Protein AF-A0A0L7L837-F1 (afdb_monomer_lite)

Secondary structure (DSSP, 8-state):
--HHHHHSSPPTT--TTTTS--GGGGTTTT-S---HHHH--S---------TTHHHHHHHHHHHHT--SHHHHHHSPPPHHHHTSHHHHHHHHHHH-S---HHHHHHHHHHHS-HHHHHHHHHHHTTGGGSSTT--------

Structure (mmCIF, N/CA/C/O backbone):
data_AF-A0A0L7L837-F1
#
_entry.id   AF-A0A0L7L837-F1
#
loop_
_atom_site.group_PDB
_atom_site.id
_atom_site.type_symbol
_atom_site.label_atom_id
_atom_site.label_alt_id
_atom_site.label_comp_id
_atom_site.label_asym_id
_atom_site.label_entity_id
_atom_site.label_seq_id
_atom_site.pdbx_PDB_ins_code
_atom_site.Cartn_x
_atom_site.Cartn_y
_atom_site.Cartn_z
_atom_site.occupancy
_atom_site.B_iso_or_equiv
_atom_site.auth_seq_id
_atom_site.auth_comp_id
_atom_site.auth_asym_id
_atom_site.auth_atom_id
_atom_site.pdbx_PDB_model_num
ATOM 1 N N . MET A 1 1 ? 62.733 -51.526 -53.644 1.00 58.00 1 MET A N 1
ATOM 2 C CA . MET A 1 1 ? 62.530 -50.108 -53.273 1.00 58.00 1 MET A CA 1
ATOM 3 C C . MET A 1 1 ? 61.024 -49.846 -53.087 1.00 58.00 1 MET A C 1
ATOM 5 O O . MET A 1 1 ? 60.389 -49.256 -53.942 1.00 58.00 1 MET A O 1
ATOM 9 N N . TRP A 1 2 ? 60.420 -50.384 -52.019 1.00 61.44 2 TRP A N 1
ATOM 10 C CA . TRP A 1 2 ? 58.963 -50.307 -51.747 1.00 61.44 2 TRP A CA 1
ATOM 11 C C . TRP A 1 2 ? 58.657 -49.536 -50.455 1.00 61.44 2 TRP A C 1
ATOM 13 O O . TRP A 1 2 ? 57.630 -48.877 -50.338 1.00 61.44 2 TRP A O 1
ATOM 23 N N . LEU A 1 3 ? 59.610 -49.548 -49.518 1.00 63.03 3 LEU A N 1
ATOM 24 C CA . LEU A 1 3 ? 59.503 -48.892 -48.218 1.00 63.03 3 LEU A CA 1
ATOM 25 C C . LEU A 1 3 ? 59.410 -47.359 -48.330 1.00 63.03 3 LEU A C 1
ATOM 27 O O . LEU A 1 3 ? 58.593 -46.756 -47.649 1.00 63.03 3 LEU A O 1
ATOM 31 N N . HIS A 1 4 ? 60.181 -46.751 -49.241 1.00 68.00 4 HIS A N 1
ATOM 32 C CA . HIS A 1 4 ? 60.218 -45.292 -49.439 1.00 68.00 4 HIS A CA 1
ATOM 33 C C . HIS A 1 4 ? 58.885 -44.720 -49.952 1.00 68.00 4 HIS A C 1
ATOM 35 O O . HIS A 1 4 ? 58.550 -43.577 -49.676 1.00 68.00 4 HIS A O 1
ATOM 41 N N . ARG A 1 5 ? 58.093 -45.532 -50.667 1.00 68.94 5 ARG A N 1
ATOM 42 C CA . ARG A 1 5 ? 56.804 -45.098 -51.221 1.00 68.94 5 ARG A CA 1
ATOM 43 C C . ARG A 1 5 ? 55.709 -45.043 -50.157 1.00 68.94 5 ARG A C 1
ATOM 45 O O . ARG A 1 5 ? 54.878 -44.150 -50.190 1.00 68.94 5 ARG A O 1
ATOM 52 N N . ARG A 1 6 ? 55.730 -45.967 -49.186 1.00 67.25 6 ARG A N 1
ATOM 53 C CA . ARG A 1 6 ? 54.735 -46.007 -48.097 1.00 67.25 6 ARG A CA 1
ATOM 54 C C . ARG A 1 6 ? 54.964 -44.935 -47.035 1.00 67.25 6 ARG A C 1
ATOM 56 O O . ARG A 1 6 ? 54.040 -44.619 -46.302 1.00 67.25 6 ARG A O 1
ATOM 63 N N . THR A 1 7 ? 56.173 -4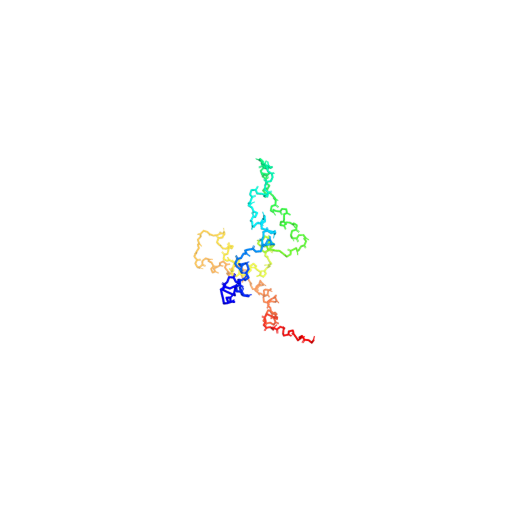4.382 -46.940 1.00 68.50 7 THR A N 1
ATOM 64 C CA . THR A 1 7 ? 56.471 -43.282 -46.010 1.00 68.50 7 THR A CA 1
ATOM 65 C C . THR A 1 7 ? 56.006 -41.918 -46.522 1.00 68.50 7 THR A C 1
ATOM 67 O O . THR A 1 7 ? 55.822 -41.014 -45.716 1.00 68.50 7 THR A O 1
ATOM 70 N N . GLU A 1 8 ? 55.796 -41.767 -47.834 1.00 69.25 8 GLU A N 1
ATOM 71 C CA . GLU A 1 8 ? 55.214 -40.556 -48.438 1.00 69.25 8 GLU A CA 1
ATOM 72 C C . GLU A 1 8 ? 53.677 -40.592 -48.487 1.00 69.25 8 GLU A C 1
ATOM 74 O O . GLU A 1 8 ? 53.039 -39.572 -48.752 1.00 69.25 8 GLU A O 1
ATOM 79 N N . GLU A 1 9 ? 53.063 -41.748 -48.216 1.00 72.62 9 GLU A N 1
ATOM 80 C CA . GLU A 1 9 ? 51.610 -41.864 -48.118 1.00 72.62 9 GLU A CA 1
ATOM 81 C C . GLU A 1 9 ? 51.134 -41.176 -46.823 1.00 72.62 9 GLU A C 1
ATOM 83 O O . GLU A 1 9 ? 51.582 -41.537 -45.730 1.00 72.62 9 GLU A O 1
ATOM 88 N N . PRO A 1 10 ? 50.240 -40.170 -46.902 1.00 70.19 10 PRO A N 1
ATOM 89 C CA . PRO A 1 10 ? 49.724 -39.506 -45.712 1.00 70.19 10 PRO A CA 1
ATOM 90 C C . PRO A 1 10 ? 49.023 -40.530 -44.813 1.00 70.19 10 PRO A C 1
ATOM 92 O O . PRO A 1 10 ? 48.331 -41.422 -45.307 1.00 70.19 10 PRO A O 1
ATOM 95 N N . SER A 1 11 ? 49.193 -40.411 -43.490 1.00 66.38 11 SER A N 1
ATOM 96 C CA . SER A 1 11 ? 48.572 -41.360 -42.560 1.00 66.38 11 SER A CA 1
ATOM 97 C C . SER A 1 11 ? 47.059 -41.415 -42.791 1.00 66.38 11 SER A C 1
ATOM 99 O O . SER A 1 11 ? 46.427 -40.399 -43.074 1.00 66.38 11 SER A O 1
ATOM 101 N N . LEU A 1 12 ? 46.444 -42.589 -42.622 1.00 58.72 12 LEU A N 1
ATOM 102 C CA . LEU A 1 12 ? 44.982 -42.741 -42.727 1.00 58.72 12 LEU A CA 1
ATOM 103 C C . LEU A 1 12 ? 44.223 -41.877 -41.697 1.00 58.72 12 LEU A C 1
ATOM 105 O O . LEU A 1 12 ? 43.029 -41.636 -41.834 1.00 58.72 12 LEU A O 1
ATOM 109 N N . THR A 1 13 ? 44.932 -41.386 -40.677 1.00 56.81 13 THR A N 1
ATOM 110 C CA . THR A 1 13 ? 44.464 -40.441 -39.657 1.00 56.81 13 THR A CA 1
ATOM 111 C C . THR A 1 13 ? 44.754 -38.976 -39.989 1.00 56.81 13 THR A C 1
ATOM 113 O O . THR A 1 13 ? 44.334 -38.094 -39.241 1.00 56.81 13 THR A O 1
ATOM 116 N N . SER A 1 14 ? 45.427 -38.690 -41.108 1.00 60.72 14 SER A N 1
ATOM 117 C CA . SER A 1 14 ? 45.659 -37.347 -41.650 1.00 60.72 14 SER A CA 1
ATOM 118 C C . SER A 1 14 ? 44.369 -36.814 -42.279 1.00 60.72 14 SER A C 1
ATOM 120 O O . SER A 1 14 ? 44.262 -36.519 -43.469 1.00 60.72 14 SER A O 1
ATOM 122 N N . VAL A 1 15 ? 43.323 -36.730 -41.462 1.00 59.16 15 VAL A N 1
ATOM 123 C CA . VAL A 1 15 ? 42.106 -36.006 -41.795 1.00 59.16 15 VAL A CA 1
ATOM 124 C C . VAL A 1 15 ? 42.497 -34.537 -41.843 1.00 59.16 15 VAL A C 1
ATOM 126 O O . VAL A 1 15 ? 43.023 -33.999 -40.870 1.00 59.16 15 VAL A O 1
ATOM 129 N N . LYS A 1 16 ? 42.269 -33.904 -42.996 1.00 60.94 16 LYS A N 1
ATOM 130 C CA . LYS A 1 16 ? 42.568 -32.500 -43.309 1.00 60.94 16 LYS A CA 1
ATOM 131 C C . LYS A 1 16 ? 41.972 -31.567 -42.238 1.00 60.94 16 LYS A C 1
ATOM 133 O O . LYS A 1 16 ? 40.857 -31.084 -42.384 1.00 60.94 16 LYS A O 1
ATOM 138 N N . CYS A 1 17 ? 42.736 -31.347 -41.168 1.00 61.84 17 CYS A N 1
ATOM 139 C CA . CYS A 1 17 ? 42.449 -30.553 -39.973 1.00 61.84 17 CYS A CA 1
ATOM 140 C C . CYS A 1 17 ? 41.078 -30.807 -39.314 1.00 61.84 17 CYS A C 1
ATOM 142 O O . CYS A 1 17 ? 40.105 -30.122 -39.621 1.00 61.84 17 CYS A O 1
ATOM 144 N N . TYR A 1 18 ? 41.043 -31.651 -38.274 1.00 60.72 18 TYR A N 1
ATOM 145 C CA . TYR A 1 18 ? 39.926 -31.724 -37.306 1.00 60.72 18 TYR A CA 1
ATOM 146 C C . TYR A 1 18 ? 39.535 -30.352 -36.715 1.00 60.72 18 TYR A C 1
ATOM 148 O O . TYR A 1 18 ? 38.400 -30.138 -36.307 1.00 60.72 18 TYR A O 1
ATOM 156 N N . TRP A 1 19 ? 40.475 -29.404 -36.705 1.00 63.78 19 TRP A N 1
ATOM 157 C CA . TRP A 1 19 ? 40.322 -28.056 -36.154 1.00 63.78 19 TRP A CA 1
ATOM 158 C C . TRP A 1 19 ? 39.877 -27.018 -37.190 1.00 63.78 19 TRP A C 1
ATOM 160 O O . TRP A 1 19 ? 39.805 -25.825 -36.891 1.00 63.78 19 TRP A O 1
ATOM 170 N N . LYS A 1 20 ? 39.595 -27.430 -38.433 1.00 71.19 20 LYS A N 1
ATOM 171 C CA . LYS A 1 20 ? 39.098 -26.500 -39.441 1.00 71.19 20 LYS A CA 1
ATOM 172 C C . LYS A 1 20 ? 37.652 -26.148 -39.108 1.00 71.19 20 LYS A C 1
ATOM 174 O O . LYS A 1 20 ? 36.757 -26.983 -39.204 1.00 71.19 20 LYS A O 1
ATOM 179 N N . LYS A 1 21 ? 37.431 -24.891 -38.726 1.00 72.44 21 LYS A N 1
ATOM 180 C CA . LYS A 1 21 ? 36.101 -24.344 -38.446 1.00 72.44 21 LYS A CA 1
ATOM 181 C C . LYS A 1 21 ? 35.152 -24.657 -39.611 1.00 72.44 21 LYS A C 1
ATOM 183 O O . LYS A 1 21 ? 35.459 -24.332 -40.759 1.00 72.44 21 LYS A O 1
ATOM 188 N N . SER A 1 22 ? 34.024 -25.304 -39.308 1.00 74.69 22 SER A N 1
ATOM 189 C CA . SER A 1 22 ? 33.002 -25.663 -40.300 1.00 74.69 22 SER A CA 1
ATOM 190 C C . SER A 1 22 ? 32.525 -24.421 -41.058 1.00 74.69 22 SER A C 1
ATOM 192 O O . SER A 1 22 ? 32.280 -23.380 -40.447 1.00 74.69 22 SER A O 1
ATOM 194 N N . THR A 1 23 ? 32.348 -24.529 -42.376 1.00 72.62 23 THR A N 1
ATOM 195 C CA . THR A 1 23 ? 31.785 -23.465 -43.228 1.00 72.62 23 THR A CA 1
ATOM 196 C C . THR A 1 23 ? 30.404 -23.016 -42.748 1.00 72.62 23 THR A C 1
ATOM 198 O O . THR A 1 23 ? 30.092 -21.829 -42.801 1.00 72.62 23 THR A O 1
ATOM 201 N N . LEU A 1 24 ? 29.609 -23.933 -42.189 1.00 67.00 24 LEU A N 1
ATOM 202 C CA . LEU A 1 24 ? 28.291 -23.629 -41.623 1.00 67.00 24 LEU A CA 1
ATOM 203 C C . LEU A 1 24 ? 28.373 -22.835 -40.310 1.00 67.00 24 LEU A C 1
ATOM 205 O O . LEU A 1 24 ? 27.416 -22.161 -39.953 1.00 67.00 24 LEU A O 1
ATOM 209 N N . SER A 1 25 ? 29.517 -22.834 -39.614 1.00 68.06 25 SER A N 1
ATOM 210 C CA . SER A 1 25 ? 29.694 -22.065 -38.372 1.00 68.06 25 SER A CA 1
ATOM 211 C C . SER A 1 25 ? 29.616 -20.545 -38.582 1.00 68.06 25 SER A C 1
ATOM 213 O O . SER A 1 25 ? 29.486 -19.813 -37.601 1.00 68.06 25 SER A O 1
ATOM 215 N N . GLY A 1 26 ? 29.733 -20.052 -39.821 1.00 64.81 26 GLY A N 1
ATOM 216 C CA . GLY A 1 26 ? 29.542 -18.634 -40.147 1.00 64.81 26 GLY A CA 1
ATOM 217 C C . GLY A 1 26 ? 28.084 -18.249 -40.422 1.00 64.81 26 GLY A C 1
ATOM 218 O O . GLY A 1 26 ? 27.734 -17.075 -40.297 1.00 64.81 26 GLY A O 1
ATOM 219 N N . ILE A 1 27 ? 27.224 -19.217 -40.749 1.00 65.12 27 ILE A N 1
ATOM 220 C CA . ILE A 1 27 ? 25.821 -18.985 -41.104 1.00 65.12 27 ILE A CA 1
ATOM 221 C C . ILE A 1 27 ? 25.038 -18.743 -39.804 1.00 65.12 27 ILE A C 1
ATOM 223 O O . ILE A 1 27 ? 25.051 -19.576 -38.906 1.00 65.12 27 ILE A O 1
ATOM 227 N N . GLY A 1 28 ? 24.417 -17.567 -39.670 1.00 61.94 28 GLY A N 1
ATOM 228 C CA . GLY A 1 28 ? 23.670 -17.152 -38.468 1.00 61.94 28 GLY A CA 1
ATOM 229 C C . GLY A 1 28 ? 24.448 -16.285 -37.467 1.00 61.94 28 GLY A C 1
ATOM 230 O O . GLY A 1 28 ? 23.864 -15.772 -36.519 1.00 61.94 28 GLY A O 1
ATOM 231 N N . THR A 1 29 ? 25.749 -16.046 -37.674 1.00 59.72 29 THR A N 1
ATOM 232 C CA . THR A 1 29 ? 26.546 -15.171 -36.783 1.00 59.72 29 THR A CA 1
ATOM 233 C C . THR A 1 29 ? 26.367 -13.667 -37.020 1.00 59.72 29 THR A C 1
ATOM 235 O O . THR A 1 29 ? 26.993 -12.864 -36.327 1.00 59.72 29 THR A O 1
ATOM 238 N N . THR A 1 30 ? 25.524 -13.263 -37.971 1.00 62.81 30 THR A N 1
ATOM 239 C CA . THR A 1 30 ? 25.405 -11.870 -38.427 1.00 62.81 30 THR A CA 1
ATOM 240 C C . THR A 1 30 ? 24.686 -10.934 -37.453 1.00 62.81 30 THR A C 1
ATOM 242 O O . THR A 1 30 ? 24.862 -9.727 -37.573 1.00 62.81 30 THR A O 1
ATOM 245 N N . LEU A 1 31 ? 23.974 -11.438 -36.438 1.00 66.50 31 LEU A N 1
ATOM 246 C CA . LEU A 1 31 ? 23.368 -10.609 -35.384 1.00 66.50 31 LEU A CA 1
ATOM 247 C C . LEU A 1 31 ? 23.516 -11.273 -34.007 1.00 66.50 31 LEU A C 1
ATOM 249 O O . LEU A 1 31 ? 22.593 -11.895 -33.496 1.00 66.50 31 LEU A O 1
ATOM 253 N N . LYS A 1 32 ? 24.698 -11.150 -33.389 1.00 67.31 32 LYS A N 1
ATOM 254 C CA . LYS A 1 32 ? 24.910 -11.594 -31.995 1.00 67.31 32 LYS A CA 1
ATOM 255 C C . LYS A 1 32 ? 24.312 -10.642 -30.960 1.00 67.31 32 LYS A C 1
ATOM 257 O O . LYS A 1 32 ? 23.957 -11.075 -29.873 1.00 67.31 32 LYS A O 1
ATOM 262 N N . PHE A 1 33 ? 24.245 -9.353 -31.284 1.00 70.38 33 PHE A N 1
ATOM 263 C CA . PHE A 1 33 ? 23.782 -8.315 -30.372 1.00 70.38 33 PHE A CA 1
ATOM 264 C C . PHE A 1 33 ? 23.066 -7.244 -31.176 1.00 70.38 33 PHE A C 1
ATOM 266 O O . PHE A 1 33 ? 23.636 -6.705 -32.124 1.00 70.38 33 PHE A O 1
ATOM 273 N N . ILE A 1 34 ? 21.840 -6.936 -30.775 1.00 78.12 34 ILE A N 1
ATOM 274 C CA . ILE A 1 34 ? 21.107 -5.777 -31.270 1.00 78.12 34 ILE A CA 1
ATOM 275 C C . ILE A 1 34 ? 21.424 -4.642 -30.301 1.00 78.12 34 ILE A C 1
ATOM 277 O O . ILE A 1 34 ? 21.161 -4.754 -29.102 1.00 78.12 34 ILE A O 1
ATOM 281 N N . LYS A 1 35 ? 22.065 -3.575 -30.778 1.00 78.56 35 LYS A N 1
ATOM 282 C CA . LYS A 1 35 ? 22.375 -2.414 -29.938 1.00 78.56 35 LYS A CA 1
ATOM 283 C C . LYS A 1 35 ? 21.132 -1.534 -29.851 1.00 78.56 35 LYS A C 1
ATOM 285 O O . LYS A 1 35 ? 20.366 -1.455 -30.801 1.00 78.56 35 LYS A O 1
ATOM 290 N N . ALA A 1 36 ? 20.963 -0.800 -28.750 1.00 74.44 36 ALA A N 1
ATOM 291 C CA . ALA A 1 36 ? 19.839 0.132 -28.576 1.00 74.44 36 ALA A CA 1
ATOM 292 C C . ALA A 1 36 ? 19.673 1.107 -29.766 1.00 74.44 36 ALA A C 1
ATOM 294 O O . ALA A 1 36 ? 18.563 1.394 -30.200 1.00 74.44 36 ALA A O 1
ATOM 295 N N . LYS A 1 37 ? 20.792 1.543 -30.358 1.00 76.56 37 LYS A N 1
ATOM 296 C CA . LYS A 1 37 ? 20.821 2.390 -31.562 1.00 76.56 37 LYS A CA 1
ATOM 297 C C . LYS A 1 37 ? 20.254 1.732 -32.827 1.00 76.56 37 LYS A C 1
ATOM 299 O O . LYS A 1 37 ? 19.867 2.445 -33.740 1.00 76.56 37 LYS A O 1
ATOM 304 N N . ASP A 1 38 ? 20.224 0.403 -32.887 1.00 77.50 38 ASP A N 1
ATOM 305 C CA . ASP A 1 38 ? 19.710 -0.350 -34.034 1.00 77.50 38 ASP A CA 1
ATOM 306 C C . ASP A 1 38 ? 18.170 -0.443 -33.980 1.00 77.50 38 ASP A C 1
ATOM 308 O O . ASP A 1 38 ? 17.533 -0.677 -35.002 1.00 77.50 38 ASP A O 1
ATOM 312 N N . PHE A 1 39 ? 17.565 -0.207 -32.806 1.00 75.44 39 PHE A N 1
ATOM 313 C CA . PHE A 1 39 ? 16.111 -0.092 -32.635 1.00 75.44 39 PHE A CA 1
ATOM 314 C C . PHE A 1 39 ? 15.583 1.307 -32.980 1.00 75.44 39 PHE A C 1
ATOM 316 O O . PHE A 1 39 ? 14.448 1.450 -33.430 1.00 75.44 39 PHE A O 1
ATOM 323 N N . ALA A 1 40 ? 16.387 2.350 -32.767 1.00 71.00 40 ALA A N 1
ATOM 324 C CA . ALA A 1 40 ? 15.969 3.728 -32.982 1.00 71.00 40 ALA A CA 1
ATOM 325 C C . ALA A 1 40 ? 16.266 4.177 -34.423 1.00 71.00 40 ALA A C 1
ATOM 327 O O . ALA A 1 40 ? 17.321 4.738 -34.714 1.00 71.00 40 ALA A O 1
ATOM 328 N N . GLN A 1 41 ? 15.318 3.983 -35.342 1.00 67.69 41 GLN A N 1
ATOM 329 C CA . GLN A 1 41 ? 15.333 4.685 -36.629 1.00 67.69 41 GLN A CA 1
ATOM 330 C C . GLN A 1 41 ? 15.050 6.170 -36.389 1.00 67.69 41 GLN A C 1
ATOM 332 O O . GLN A 1 41 ? 13.884 6.521 -36.382 1.00 67.69 41 GLN A O 1
ATOM 337 N N . ASN A 1 42 ? 16.084 6.992 -36.146 1.00 61.78 42 ASN A N 1
ATOM 338 C CA . ASN A 1 42 ? 16.210 8.465 -36.300 1.00 61.78 42 ASN A CA 1
ATOM 339 C C . ASN A 1 42 ? 14.997 9.403 -36.066 1.00 61.78 42 ASN A C 1
ATOM 341 O O . ASN A 1 42 ? 15.086 10.597 -36.348 1.00 61.78 42 ASN A O 1
ATOM 345 N N . ASN A 1 43 ? 13.902 8.929 -35.493 1.00 63.31 43 ASN A N 1
ATOM 346 C CA . ASN A 1 43 ? 12.742 9.697 -35.106 1.00 63.31 43 ASN A CA 1
ATOM 347 C C . ASN A 1 43 ? 13.098 10.270 -33.749 1.00 63.31 43 ASN A C 1
ATOM 349 O O . ASN A 1 43 ? 12.796 9.693 -32.705 1.00 63.31 43 ASN A O 1
ATOM 353 N N . LYS A 1 44 ? 13.848 11.374 -33.776 1.00 63.44 44 LYS A N 1
ATOM 354 C CA . LYS A 1 44 ? 14.009 12.222 -32.604 1.00 63.44 44 LYS A CA 1
ATOM 355 C C . LYS A 1 44 ? 12.601 12.645 -32.206 1.00 63.44 44 LYS A C 1
ATOM 357 O O . LYS A 1 44 ? 12.032 13.534 -32.827 1.00 63.44 44 LYS A O 1
ATOM 362 N N . VAL A 1 45 ? 12.027 11.959 -31.222 1.00 63.44 45 VAL A N 1
ATOM 363 C CA . VAL A 1 45 ? 10.845 12.439 -30.516 1.00 63.44 45 VAL A CA 1
ATOM 364 C C . VAL A 1 45 ? 1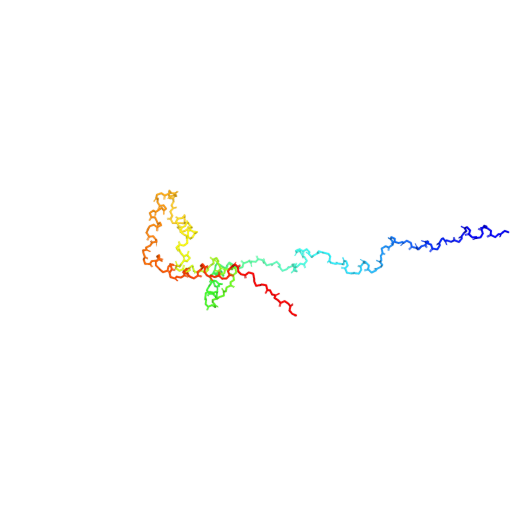1.319 13.706 -29.819 1.00 63.44 45 VAL A C 1
ATOM 366 O O . VAL A 1 45 ? 12.016 13.648 -28.811 1.00 63.44 45 VAL A O 1
ATOM 369 N N . THR A 1 46 ? 11.087 14.843 -30.467 1.00 67.50 46 THR A N 1
ATOM 370 C CA . THR A 1 46 ? 11.591 16.149 -30.039 1.00 67.50 46 THR A CA 1
ATOM 371 C C . THR A 1 46 ? 10.875 16.651 -28.797 1.00 67.50 46 THR A C 1
ATOM 373 O O . THR A 1 46 ? 11.432 17.476 -28.084 1.00 67.50 46 THR A O 1
ATOM 376 N N . GLU A 1 47 ? 9.687 16.122 -28.504 1.00 67.88 47 GLU A N 1
ATOM 377 C CA . GLU A 1 47 ? 8.878 16.524 -27.361 1.00 67.88 47 GLU A CA 1
ATOM 378 C C . GLU A 1 47 ? 8.160 15.294 -26.803 1.00 67.88 47 GLU A C 1
ATOM 380 O O . GLU A 1 47 ? 7.370 14.645 -27.492 1.00 67.88 47 GLU A O 1
ATOM 385 N N . ILE A 1 48 ? 8.473 14.942 -25.556 1.00 68.25 48 ILE A N 1
ATOM 386 C CA . ILE A 1 48 ? 7.643 14.028 -24.775 1.00 68.25 48 ILE A CA 1
ATOM 387 C C . ILE A 1 48 ? 6.436 14.873 -24.355 1.00 68.25 48 ILE A C 1
ATOM 389 O O . ILE A 1 48 ? 6.641 15.872 -23.663 1.00 68.25 48 ILE A O 1
ATOM 393 N N . PRO A 1 49 ? 5.204 14.553 -24.791 1.00 70.12 49 PRO A N 1
ATOM 394 C CA . PRO A 1 49 ? 4.039 15.312 -24.361 1.00 70.12 49 PRO A CA 1
ATOM 395 C C . PRO A 1 49 ? 3.961 15.253 -22.837 1.00 70.12 49 PRO A C 1
ATOM 397 O O . PRO A 1 49 ? 4.044 14.162 -22.267 1.00 70.12 49 PRO A O 1
ATOM 400 N N . ASN A 1 50 ? 3.833 16.415 -22.188 1.00 70.44 50 ASN A N 1
ATOM 40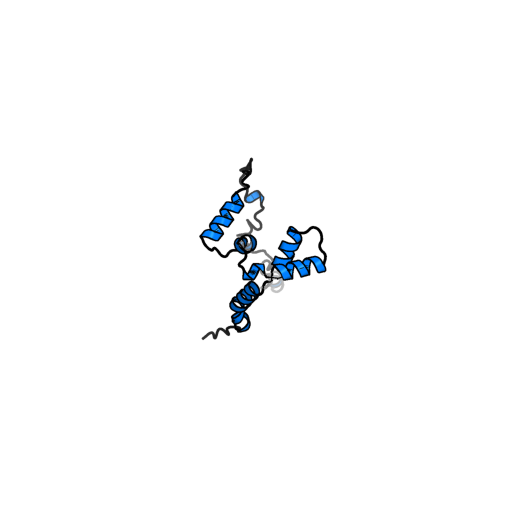1 C CA . ASN A 1 50 ? 3.630 16.457 -20.747 1.00 70.44 50 ASN A CA 1
ATOM 402 C C . ASN A 1 50 ? 2.254 15.858 -20.456 1.00 70.44 50 ASN A C 1
ATOM 404 O O . ASN A 1 50 ? 1.225 16.455 -20.768 1.00 70.44 50 ASN A O 1
ATOM 408 N N . ASN A 1 51 ? 2.254 14.621 -19.979 1.00 71.38 51 ASN A N 1
ATOM 409 C CA . ASN A 1 51 ? 1.069 13.792 -19.852 1.00 71.38 51 ASN A CA 1
ATOM 410 C C . ASN A 1 51 ? 0.937 13.410 -18.378 1.00 71.38 51 ASN A C 1
ATOM 412 O O . ASN A 1 51 ? 0.950 12.228 -18.037 1.00 71.38 51 ASN A O 1
ATOM 416 N N . ASP A 1 52 ? 0.866 14.432 -17.522 1.00 76.81 52 ASP A N 1
ATOM 417 C CA . ASP A 1 52 ? 0.761 14.273 -16.068 1.00 76.81 52 ASP A CA 1
ATOM 418 C C . ASP A 1 52 ? -0.412 13.330 -15.709 1.00 76.81 52 ASP A C 1
ATOM 420 O O . ASP A 1 52 ? -0.257 12.428 -14.891 1.00 76.81 52 ASP A O 1
ATOM 424 N N . ASP A 1 53 ? -1.516 13.394 -16.464 1.00 83.31 53 ASP A N 1
ATOM 425 C CA . ASP A 1 53 ? -2.717 12.564 -16.264 1.00 83.31 53 ASP A CA 1
ATOM 426 C C . ASP A 1 53 ? -2.639 11.148 -16.881 1.00 83.31 53 ASP A C 1
ATOM 428 O O . ASP A 1 53 ? -3.629 10.405 -16.912 1.00 83.31 53 ASP A O 1
ATOM 432 N N . PHE A 1 54 ? -1.520 10.763 -17.502 1.00 86.62 54 PHE A N 1
ATOM 433 C CA . PHE A 1 54 ? -1.421 9.472 -18.195 1.00 86.62 54 PHE A CA 1
ATOM 434 C C . PHE A 1 54 ? -1.534 8.297 -17.225 1.00 86.62 54 PHE A C 1
ATOM 436 O O . PHE A 1 54 ? -2.237 7.324 -17.516 1.00 86.62 54 PHE A O 1
ATOM 443 N N . ILE A 1 55 ? -0.858 8.402 -16.078 1.00 84.44 55 ILE A N 1
ATOM 444 C CA . ILE A 1 55 ? -0.915 7.384 -15.030 1.00 84.44 55 ILE A CA 1
ATOM 445 C C . ILE A 1 55 ? -2.337 7.292 -14.486 1.00 84.44 55 ILE A C 1
ATOM 447 O O . ILE A 1 55 ? -2.885 6.194 -14.462 1.00 84.44 55 ILE A O 1
ATOM 451 N N . ASP A 1 56 ? -2.990 8.415 -14.196 1.00 85.88 56 ASP A N 1
ATOM 452 C CA . ASP A 1 56 ? -4.363 8.428 -13.680 1.00 85.88 56 ASP A CA 1
ATOM 453 C C . ASP A 1 56 ? -5.346 7.720 -14.623 1.00 85.88 56 ASP A C 1
ATOM 455 O O . ASP A 1 56 ? -6.146 6.884 -14.199 1.00 85.88 56 ASP A O 1
ATOM 459 N N . LYS A 1 57 ? -5.226 7.950 -15.938 1.00 87.81 57 LYS A N 1
ATOM 460 C CA . LYS A 1 57 ? -6.030 7.251 -16.959 1.00 87.81 57 LYS A CA 1
ATOM 461 C C . LYS A 1 57 ? -5.760 5.745 -17.005 1.00 87.81 57 LYS A C 1
ATOM 463 O O . LYS A 1 57 ? -6.661 4.969 -17.339 1.00 87.81 57 LYS A O 1
ATOM 468 N N . ILE A 1 58 ? -4.530 5.317 -16.722 1.00 86.44 58 ILE A N 1
ATOM 469 C CA . ILE A 1 58 ? -4.184 3.895 -16.608 1.00 86.44 58 ILE A CA 1
ATOM 470 C C . ILE A 1 58 ? -4.820 3.304 -15.353 1.00 86.44 58 ILE A C 1
ATOM 472 O O . ILE A 1 58 ? -5.469 2.263 -15.452 1.00 86.44 58 ILE A O 1
ATOM 476 N N . VAL A 1 59 ? -4.670 3.966 -14.205 1.00 86.19 59 VAL A N 1
ATOM 477 C CA . VAL A 1 59 ? -5.222 3.514 -12.922 1.00 86.19 59 VAL A CA 1
ATOM 478 C C . VAL A 1 59 ? -6.738 3.379 -13.009 1.00 86.19 59 VAL A C 1
ATOM 480 O O . VAL A 1 59 ? -7.281 2.337 -12.645 1.00 86.19 59 VAL A O 1
ATOM 483 N N . GLN A 1 60 ? -7.416 4.360 -13.607 1.00 86.12 60 GLN A N 1
ATOM 484 C CA . GLN A 1 60 ? -8.858 4.307 -13.831 1.00 86.12 60 GLN A CA 1
ATOM 485 C C . GLN A 1 60 ? -9.259 3.076 -14.659 1.00 86.12 60 GLN A C 1
ATOM 487 O O . GLN A 1 60 ? -10.119 2.303 -14.248 1.00 86.12 60 GLN A O 1
ATOM 492 N N . LYS A 1 61 ? -8.570 2.808 -15.777 1.00 87.06 61 LYS A N 1
ATOM 493 C CA . LYS A 1 61 ? -8.843 1.620 -16.606 1.00 87.06 61 LYS A CA 1
ATOM 494 C C . LYS A 1 61 ? -8.550 0.298 -15.902 1.00 87.06 61 LYS A C 1
ATOM 496 O O . LYS A 1 61 ? -9.229 -0.690 -16.182 1.00 87.06 61 LYS A O 1
ATOM 501 N N . ILE A 1 62 ? -7.522 0.255 -15.055 1.00 86.12 62 ILE A N 1
ATOM 502 C CA . ILE A 1 62 ? -7.190 -0.921 -14.243 1.00 86.12 62 ILE A CA 1
ATOM 503 C C . ILE A 1 62 ? -8.326 -1.203 -13.259 1.00 86.12 62 ILE A C 1
ATOM 505 O O . ILE A 1 62 ? -8.765 -2.351 -13.159 1.00 86.12 62 ILE A O 1
ATOM 509 N N . ASN A 1 63 ? -8.826 -0.160 -12.591 1.0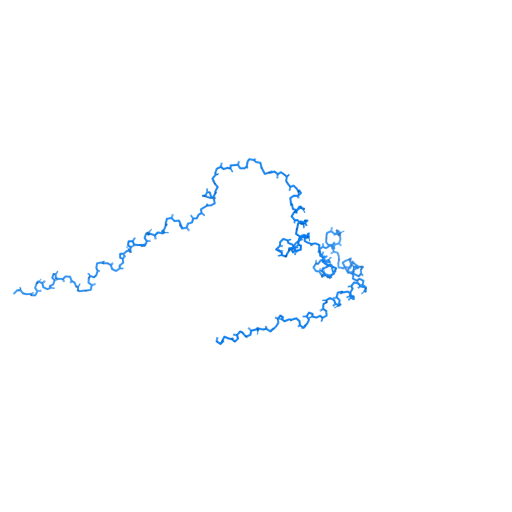0 83.19 63 ASN A N 1
ATOM 510 C CA . ASN A 1 63 ? -9.927 -0.256 -11.639 1.00 83.19 63 ASN A CA 1
ATOM 511 C C . ASN A 1 63 ? -11.232 -0.675 -12.332 1.00 83.19 63 ASN A C 1
ATOM 513 O O . ASN A 1 63 ? -11.838 -1.659 -11.913 1.00 83.19 63 ASN A O 1
ATOM 517 N N . ASP A 1 64 ? -11.599 -0.024 -13.441 1.00 86.00 64 ASP A N 1
ATOM 518 C CA . ASP A 1 64 ? -12.826 -0.310 -14.203 1.00 86.00 64 ASP A CA 1
ATOM 519 C C . ASP A 1 64 ? -12.892 -1.759 -14.704 1.00 86.00 64 ASP A C 1
ATOM 521 O O . ASP A 1 64 ? -13.959 -2.367 -14.770 1.00 86.00 64 ASP A O 1
ATOM 525 N N . ARG A 1 65 ? -11.744 -2.318 -15.102 1.00 85.81 65 ARG A N 1
ATOM 526 C CA . ARG A 1 65 ? -11.655 -3.662 -15.690 1.00 85.81 65 ARG A CA 1
ATOM 527 C C . ARG A 1 65 ? -11.219 -4.732 -14.695 1.00 85.81 65 ARG A C 1
ATOM 529 O O . ARG A 1 65 ? -11.086 -5.889 -15.089 1.00 85.81 65 ARG A O 1
ATOM 536 N N . SER A 1 66 ? -10.973 -4.372 -13.434 1.00 80.75 66 SER A N 1
ATOM 537 C CA . SER A 1 66 ? -10.430 -5.269 -12.404 1.00 80.75 66 SER A CA 1
ATOM 538 C C . SER A 1 66 ? -9.193 -6.056 -12.868 1.00 80.75 66 SER A C 1
ATOM 540 O O . SER A 1 66 ? -9.059 -7.243 -12.584 1.00 80.75 66 SER A O 1
ATOM 542 N N . ILE A 1 67 ? -8.299 -5.409 -13.622 1.00 82.50 67 ILE A N 1
ATOM 543 C CA . ILE A 1 67 ? -7.111 -6.074 -14.171 1.00 82.50 67 ILE A CA 1
ATOM 544 C C . ILE A 1 67 ? -6.127 -6.339 -13.035 1.00 82.50 67 ILE A C 1
ATOM 546 O O . ILE A 1 67 ? -5.731 -5.406 -12.340 1.00 82.50 67 ILE A O 1
ATOM 550 N N . ASP A 1 68 ? -5.715 -7.596 -12.888 1.00 79.75 68 ASP A N 1
ATOM 551 C CA . ASP A 1 68 ? -4.645 -7.988 -11.978 1.00 79.75 68 ASP A CA 1
ATOM 552 C C . ASP A 1 68 ? -3.306 -7.979 -12.731 1.00 79.75 68 ASP A C 1
ATOM 554 O O . ASP A 1 68 ? -3.035 -8.821 -13.590 1.00 79.75 68 ASP A O 1
ATOM 558 N N . CYS A 1 69 ? -2.497 -6.952 -12.492 1.00 82.12 69 CYS A N 1
ATOM 559 C CA . CYS A 1 69 ? -1.177 -6.780 -13.083 1.00 82.12 69 CYS A CA 1
ATOM 560 C C . CYS A 1 69 ? -0.203 -6.153 -12.076 1.00 82.12 69 CYS A C 1
ATOM 562 O O . CYS A 1 69 ? -0.581 -5.662 -11.018 1.00 82.12 69 CYS A O 1
ATOM 564 N N . GLN A 1 70 ? 1.087 -6.116 -12.407 1.00 81.88 70 GLN A N 1
ATOM 565 C CA . GLN A 1 70 ? 2.082 -5.532 -11.499 1.00 81.88 70 GLN A CA 1
ATOM 566 C C . GLN A 1 70 ? 1.778 -4.065 -11.165 1.00 81.88 70 GLN A C 1
ATOM 568 O O . GLN A 1 70 ? 1.957 -3.656 -10.027 1.00 81.88 70 GLN A O 1
ATOM 573 N N . LEU A 1 71 ? 1.258 -3.288 -12.123 1.00 81.31 71 LEU A N 1
ATOM 574 C CA . LEU A 1 71 ? 0.851 -1.903 -11.876 1.00 81.31 71 LEU A CA 1
ATOM 575 C C . LEU A 1 71 ? -0.357 -1.819 -10.935 1.00 81.31 71 LEU A C 1
ATOM 577 O O . LEU A 1 71 ? -0.384 -0.953 -10.065 1.00 81.31 71 LEU A O 1
ATOM 581 N N . SER A 1 72 ? -1.329 -2.729 -11.046 1.00 79.69 72 SER A N 1
ATOM 582 C CA . SER A 1 72 ? -2.478 -2.725 -10.138 1.00 79.69 72 SER A CA 1
ATOM 583 C C . SER A 1 72 ? -2.059 -2.981 -8.693 1.00 79.69 72 SER A C 1
ATOM 585 O O . SER A 1 72 ? -2.674 -2.432 -7.794 1.00 79.69 72 SER A O 1
ATOM 587 N N . ALA A 1 73 ? -0.989 -3.738 -8.439 1.00 78.12 73 ALA A N 1
ATOM 588 C CA . ALA A 1 73 ? -0.501 -3.955 -7.076 1.00 78.12 73 ALA A CA 1
ATOM 589 C C . ALA A 1 73 ? -0.048 -2.660 -6.370 1.00 78.12 73 ALA A C 1
ATOM 591 O O . ALA A 1 73 ? -0.157 -2.567 -5.150 1.00 78.12 73 ALA A O 1
ATOM 592 N N . TYR A 1 74 ? 0.445 -1.671 -7.124 1.00 79.00 74 TYR A N 1
ATOM 593 C CA . TYR A 1 74 ? 0.934 -0.402 -6.571 1.00 79.00 74 TYR A CA 1
ATOM 594 C C . TYR A 1 74 ? -0.117 0.705 -6.584 1.00 79.00 74 TYR A C 1
ATOM 596 O O . TYR A 1 74 ? -0.165 1.502 -5.653 1.00 79.00 74 TYR A O 1
ATOM 604 N N . PHE A 1 75 ? -0.935 0.768 -7.637 1.00 78.56 75 PHE A N 1
ATOM 605 C CA . PHE A 1 75 ? -1.840 1.895 -7.870 1.00 78.56 75 PHE A CA 1
ATOM 606 C C . PHE A 1 75 ? -3.310 1.608 -7.555 1.00 78.56 75 PHE A C 1
ATOM 608 O O . PHE A 1 75 ? -4.118 2.533 -7.542 1.00 78.56 75 PHE A O 1
ATOM 615 N N . LYS A 1 76 ? -3.693 0.345 -7.346 1.00 80.38 76 LYS A N 1
ATOM 616 C CA . LYS A 1 76 ? -5.068 0.016 -6.968 1.00 80.38 76 LYS A CA 1
ATOM 617 C C . LYS A 1 76 ? -5.300 0.388 -5.512 1.00 80.38 76 LYS A C 1
ATOM 619 O O . LYS A 1 76 ? -4.445 0.147 -4.658 1.00 80.38 76 LYS A O 1
ATOM 624 N N . ASP A 1 77 ? -6.498 0.890 -5.232 1.00 78.44 77 ASP A N 1
ATOM 625 C CA . ASP A 1 77 ? -6.924 1.133 -3.863 1.00 78.44 77 ASP A CA 1
ATOM 626 C C . ASP A 1 77 ? -6.837 -0.155 -3.046 1.00 78.44 77 ASP A C 1
ATOM 628 O O . ASP A 1 77 ? -7.379 -1.208 -3.410 1.00 78.44 77 ASP A O 1
ATOM 632 N N . LYS A 1 78 ? -6.125 -0.061 -1.923 1.00 81.06 78 LYS A N 1
ATOM 633 C CA . LYS A 1 78 ? -5.970 -1.170 -0.988 1.00 81.06 78 LYS A CA 1
ATOM 634 C C . LYS A 1 78 ? -7.342 -1.529 -0.427 1.00 81.06 78 LYS A C 1
ATOM 636 O O . LYS A 1 78 ? -8.094 -0.658 0.008 1.00 81.06 78 LYS A O 1
ATOM 641 N N . SER A 1 79 ? -7.655 -2.821 -0.408 1.00 83.31 79 SER A N 1
ATOM 642 C CA . SER A 1 79 ? -8.849 -3.323 0.282 1.00 83.31 79 SER A CA 1
ATOM 643 C C . SER A 1 79 ? -8.805 -2.975 1.773 1.00 83.31 79 SER A C 1
ATOM 645 O O . SER A 1 79 ? -7.725 -2.788 2.334 1.00 83.31 79 SER A O 1
ATOM 647 N N . GLU A 1 80 ? -9.958 -2.950 2.443 1.00 82.25 80 GLU A N 1
ATOM 648 C CA . GLU A 1 80 ? -10.025 -2.674 3.888 1.00 82.25 80 GLU A CA 1
ATOM 649 C C . GLU A 1 80 ? -9.098 -3.580 4.709 1.00 82.25 80 GLU A C 1
ATOM 651 O O . GLU A 1 80 ? -8.427 -3.117 5.628 1.00 82.25 80 GLU A O 1
ATOM 656 N N . VAL A 1 81 ? -8.960 -4.843 4.298 1.00 85.25 81 VAL A N 1
ATOM 657 C CA . VAL A 1 81 ? -8.037 -5.799 4.920 1.00 85.25 81 VAL A CA 1
ATOM 658 C C . VAL A 1 81 ? -6.575 -5.390 4.723 1.00 85.25 81 VAL A C 1
ATOM 660 O O . VAL A 1 81 ? -5.779 -5.421 5.658 1.00 85.25 81 VAL A O 1
ATOM 663 N N . GLN A 1 82 ? -6.206 -4.962 3.514 1.00 84.94 82 GLN A N 1
ATOM 664 C CA . GLN A 1 82 ? -4.847 -4.504 3.212 1.00 84.94 82 GLN A CA 1
ATOM 665 C C . GLN A 1 82 ? -4.514 -3.171 3.887 1.00 84.94 82 GLN A C 1
ATOM 667 O O . GLN A 1 82 ? -3.349 -2.942 4.218 1.00 84.94 82 GLN A O 1
ATOM 672 N N . LYS A 1 83 ? -5.506 -2.307 4.129 1.00 87.44 83 LYS A N 1
ATOM 673 C CA . LYS A 1 83 ? -5.300 -1.029 4.823 1.00 87.44 83 LYS A CA 1
ATOM 674 C C . LYS A 1 83 ? -4.822 -1.213 6.265 1.00 87.44 83 LYS A C 1
ATOM 676 O O . LYS A 1 83 ? -4.024 -0.413 6.739 1.00 87.44 83 LYS A O 1
ATOM 681 N N . ILE A 1 84 ? -5.258 -2.288 6.920 1.00 89.44 84 ILE A N 1
ATOM 682 C CA . ILE A 1 84 ? -4.896 -2.630 8.306 1.00 89.44 84 ILE A CA 1
ATOM 683 C C . ILE A 1 84 ? -3.569 -3.409 8.376 1.00 89.44 84 ILE A C 1
ATO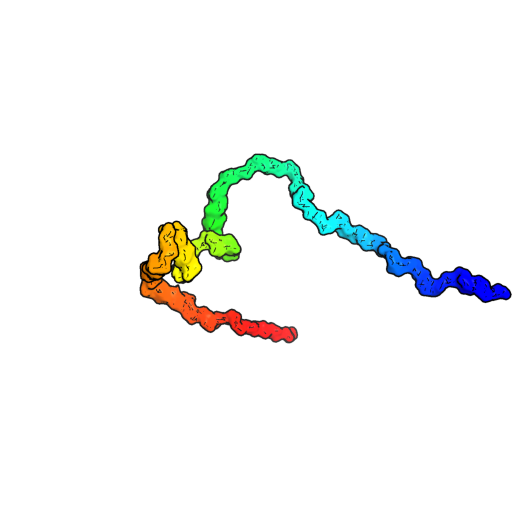M 685 O O . ILE A 1 84 ? -3.035 -3.659 9.454 1.00 89.44 84 ILE A O 1
ATOM 689 N N . SER A 1 85 ? -2.989 -3.790 7.232 1.00 89.44 85 SER A N 1
ATOM 690 C CA . SER A 1 85 ? -1.682 -4.449 7.222 1.00 89.44 85 SER A CA 1
ATOM 691 C C . SER A 1 85 ? -0.604 -3.555 7.839 1.00 89.44 85 SER A C 1
ATOM 693 O O . SER A 1 85 ? -0.563 -2.350 7.588 1.00 89.44 85 SER A O 1
ATOM 695 N N . MET A 1 86 ? 0.328 -4.165 8.577 1.00 90.56 86 MET A N 1
ATOM 696 C CA . MET A 1 86 ? 1.454 -3.446 9.189 1.00 90.56 86 MET A CA 1
ATOM 697 C C . MET A 1 86 ? 2.230 -2.602 8.177 1.00 90.56 86 MET A C 1
ATOM 699 O O . MET A 1 86 ? 2.612 -1.477 8.475 1.00 90.56 86 MET A O 1
ATOM 703 N N . HIS A 1 87 ? 2.429 -3.121 6.962 1.00 90.19 87 HIS A N 1
ATOM 704 C CA . HIS A 1 87 ? 3.093 -2.378 5.896 1.00 90.19 87 HIS A CA 1
ATOM 705 C C . HIS A 1 87 ? 2.333 -1.096 5.540 1.00 90.19 87 HIS A C 1
ATOM 707 O O . HIS A 1 87 ? 2.941 -0.033 5.467 1.00 90.19 87 HIS A O 1
ATOM 713 N N . ASN A 1 88 ? 1.010 -1.180 5.355 1.00 89.88 88 ASN A N 1
ATOM 714 C CA . ASN A 1 88 ? 0.219 -0.002 5.033 1.00 89.88 88 ASN A CA 1
ATOM 715 C C . ASN A 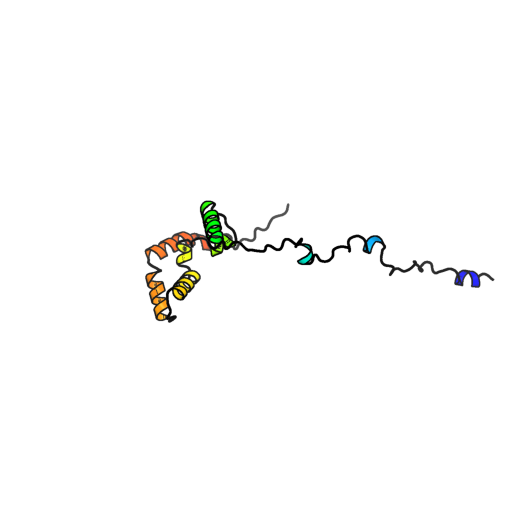1 88 ? 0.198 1.007 6.181 1.00 89.88 88 ASN A C 1
ATOM 717 O O . ASN A 1 88 ? 0.441 2.175 5.919 1.00 89.88 88 ASN A O 1
ATOM 721 N N . LEU A 1 89 ? -0.023 0.557 7.420 1.00 91.88 89 LEU A N 1
ATOM 722 C CA . LEU A 1 89 ? -0.046 1.427 8.600 1.00 91.88 89 LEU A CA 1
ATOM 723 C C . LEU A 1 89 ? 1.269 2.192 8.776 1.00 91.88 89 LEU A C 1
ATOM 725 O O . LEU A 1 89 ? 1.258 3.369 9.115 1.00 91.88 89 LEU A O 1
ATOM 729 N N . ILE A 1 90 ? 2.407 1.542 8.523 1.00 91.75 90 ILE A N 1
ATOM 730 C CA . ILE A 1 90 ? 3.717 2.198 8.576 1.00 91.75 90 ILE A CA 1
ATOM 731 C C . ILE A 1 90 ? 3.841 3.241 7.461 1.00 91.75 90 ILE A C 1
ATOM 733 O O . ILE A 1 90 ? 4.250 4.366 7.734 1.00 91.75 90 ILE A O 1
ATOM 737 N N . CYS A 1 91 ? 3.481 2.896 6.221 1.00 89.75 91 CYS A N 1
ATOM 738 C CA . CYS A 1 91 ? 3.544 3.836 5.100 1.00 89.75 91 CYS A CA 1
ATOM 739 C C . CYS A 1 91 ? 2.658 5.066 5.338 1.00 89.75 91 CYS A C 1
ATOM 741 O O . CYS A 1 91 ? 3.149 6.188 5.251 1.00 89.75 91 CYS A O 1
ATOM 743 N N . THR A 1 92 ? 1.393 4.866 5.713 1.00 91.06 92 THR A N 1
ATOM 744 C CA . THR A 1 92 ? 0.450 5.966 5.960 1.00 91.06 92 THR A CA 1
ATOM 745 C C . THR A 1 92 ? 0.858 6.811 7.161 1.00 91.06 92 THR A C 1
ATOM 747 O O . THR A 1 92 ? 0.706 8.031 7.138 1.00 91.06 92 THR A O 1
ATOM 750 N N . PHE A 1 93 ? 1.423 6.191 8.201 1.00 93.00 93 PHE A N 1
ATOM 751 C CA . PHE A 1 93 ? 1.949 6.919 9.349 1.00 93.00 93 PHE A CA 1
ATOM 752 C C . PHE A 1 93 ? 3.135 7.812 8.971 1.00 93.00 93 PHE A C 1
ATOM 754 O O . PHE A 1 93 ? 3.163 8.966 9.392 1.00 93.00 93 PHE A O 1
ATOM 761 N N . ILE A 1 94 ? 4.080 7.303 8.171 1.00 91.75 94 ILE A N 1
ATOM 762 C CA . ILE A 1 94 ? 5.264 8.055 7.725 1.00 91.75 94 ILE A CA 1
ATOM 763 C C . ILE A 1 94 ? 4.876 9.204 6.790 1.00 91.75 94 ILE A C 1
ATOM 765 O O . ILE A 1 94 ? 5.439 10.289 6.892 1.00 91.75 94 ILE A O 1
ATOM 769 N N . GLU A 1 95 ? 3.920 8.987 5.888 1.00 89.19 95 GLU A N 1
ATOM 770 C CA . GLU A 1 95 ? 3.446 10.023 4.962 1.00 89.19 95 GLU A CA 1
ATOM 771 C C . GLU A 1 95 ? 2.692 11.152 5.682 1.00 89.19 95 GLU A C 1
ATOM 773 O O . GLU A 1 95 ? 2.773 12.308 5.269 1.00 89.19 95 GLU A O 1
ATOM 778 N N . GLY A 1 96 ? 1.963 10.826 6.754 1.00 86.81 96 GLY A N 1
ATOM 779 C CA . GLY A 1 96 ? 1.113 11.773 7.478 1.00 86.81 96 GLY A CA 1
ATOM 780 C C . GLY A 1 96 ? 1.747 12.439 8.702 1.00 86.81 96 GLY A C 1
ATOM 781 O O . GLY A 1 96 ? 1.166 13.390 9.222 1.00 86.81 96 GLY A O 1
ATOM 782 N N . ASN A 1 97 ? 2.895 11.961 9.194 1.00 85.06 97 ASN A N 1
ATOM 783 C CA . ASN A 1 97 ? 3.491 12.452 10.439 1.00 85.06 97 ASN A CA 1
ATOM 784 C C . ASN A 1 97 ? 4.981 12.762 10.293 1.00 85.06 97 ASN A C 1
ATOM 786 O O . ASN A 1 97 ? 5.773 11.929 9.866 1.00 85.06 97 ASN A O 1
ATOM 790 N N . GLU A 1 98 ? 5.386 13.932 10.784 1.00 80.62 98 GLU A N 1
ATOM 791 C CA . GLU A 1 98 ? 6.802 14.308 10.871 1.00 80.62 98 GLU A CA 1
ATOM 792 C C . GLU A 1 98 ? 7.503 13.664 12.082 1.00 80.62 98 GLU A C 1
ATOM 794 O O . GLU A 1 98 ? 8.708 13.414 12.056 1.00 80.62 98 GLU A O 1
ATOM 799 N N . ASN A 1 99 ? 6.757 13.371 13.157 1.00 84.94 99 ASN A N 1
ATOM 800 C CA . ASN A 1 99 ? 7.302 12.790 14.384 1.00 84.94 99 ASN A CA 1
ATOM 801 C C . ASN A 1 99 ? 7.151 11.260 14.411 1.00 84.94 99 ASN A C 1
ATOM 803 O O . ASN A 1 99 ? 6.124 10.714 14.827 1.00 84.94 99 ASN A O 1
ATOM 807 N N . LEU A 1 100 ? 8.223 10.579 14.010 1.00 88.88 100 LEU A N 1
ATOM 808 C CA . LEU A 1 100 ? 8.305 9.124 13.873 1.00 88.88 100 LEU A CA 1
ATOM 809 C C . LEU A 1 100 ? 8.672 8.414 15.189 1.00 88.88 100 LEU A C 1
ATOM 811 O O . LEU A 1 100 ? 9.626 7.638 15.250 1.00 88.88 100 LEU A O 1
ATOM 815 N N . SER A 1 101 ? 7.931 8.693 16.262 1.00 92.06 101 SER A N 1
ATOM 816 C CA . SER A 1 101 ? 8.104 8.006 17.545 1.00 92.06 101 SER A CA 1
ATOM 817 C C . SER A 1 101 ? 7.299 6.705 17.611 1.00 92.06 101 SER A C 1
ATOM 819 O O . SER A 1 101 ? 6.239 6.562 17.001 1.00 92.06 101 SER A O 1
ATOM 821 N N . PHE A 1 102 ? 7.784 5.752 18.406 1.00 90.19 102 PHE A N 1
ATOM 822 C CA . PHE A 1 102 ? 7.071 4.503 18.672 1.00 90.19 102 PHE A CA 1
ATOM 823 C C . PHE A 1 102 ? 5.701 4.751 19.320 1.00 90.19 102 PHE A C 1
ATOM 825 O O . PHE A 1 102 ? 4.706 4.181 18.886 1.00 90.19 102 PHE A O 1
ATOM 832 N N . GLU A 1 103 ? 5.632 5.639 20.314 1.00 92.69 103 GLU A N 1
ATOM 833 C CA . GLU A 1 103 ? 4.387 5.928 21.040 1.00 92.69 103 GLU A CA 1
ATOM 834 C C . GLU A 1 103 ? 3.333 6.581 20.136 1.00 92.69 103 GLU A C 1
ATOM 836 O O . GLU A 1 103 ? 2.141 6.293 20.233 1.00 92.69 103 GLU A O 1
ATOM 841 N N . THR A 1 104 ? 3.758 7.454 19.217 1.00 92.44 104 THR A N 1
ATOM 842 C CA . THR A 1 104 ? 2.844 8.088 18.258 1.00 92.44 104 THR A CA 1
ATOM 843 C C . THR A 1 104 ? 2.352 7.082 17.224 1.00 92.44 104 THR A C 1
ATOM 845 O O . THR A 1 104 ? 1.163 7.075 16.909 1.00 92.44 104 THR A O 1
ATOM 848 N N . PHE A 1 105 ? 3.219 6.173 16.771 1.00 94.06 105 PHE A N 1
ATOM 849 C CA . PHE A 1 105 ? 2.825 5.076 15.890 1.00 94.06 105 PHE A CA 1
ATOM 850 C C . PHE A 1 105 ? 1.859 4.094 16.566 1.00 94.06 105 PHE A C 1
ATOM 852 O O . PHE A 1 105 ? 0.881 3.671 15.953 1.00 94.06 105 PHE A O 1
ATOM 859 N N . LEU A 1 106 ? 2.092 3.749 17.835 1.00 93.19 106 LEU A N 1
ATOM 860 C CA . LEU A 1 106 ? 1.223 2.840 18.580 1.00 93.19 106 LEU A CA 1
ATOM 861 C C . LEU A 1 106 ? -0.175 3.439 18.765 1.00 93.19 106 LEU A C 1
ATOM 863 O O . LEU A 1 106 ? -1.169 2.768 18.496 1.00 93.19 106 LEU A O 1
ATOM 867 N N . ASN A 1 107 ? -0.258 4.721 19.129 1.00 92.56 107 ASN A N 1
ATOM 868 C CA . ASN A 1 107 ? -1.535 5.431 19.206 1.00 92.56 107 ASN A CA 1
ATOM 869 C C . ASN A 1 107 ? -2.241 5.492 17.844 1.00 92.56 107 ASN A C 1
ATOM 871 O O . ASN A 1 107 ? -3.444 5.255 17.777 1.00 92.56 107 ASN A O 1
ATOM 875 N N . TYR A 1 108 ? -1.501 5.730 16.756 1.00 93.75 108 TYR A N 1
ATOM 876 C CA . TYR A 1 108 ? -2.048 5.693 15.399 1.00 93.75 108 TYR A CA 1
ATOM 877 C C . TYR A 1 108 ? -2.629 4.314 15.046 1.00 93.75 108 TYR A C 1
ATOM 879 O O . TYR A 1 108 ? -3.760 4.212 14.566 1.00 93.75 108 TYR A O 1
ATOM 887 N N . CYS A 1 109 ? -1.903 3.238 15.356 1.00 92.31 109 CYS A N 1
ATOM 888 C CA . CYS A 1 109 ? -2.394 1.878 15.148 1.00 92.31 109 CYS A CA 1
ATOM 889 C C . CYS A 1 109 ? -3.672 1.616 15.949 1.00 92.31 109 CYS A C 1
ATOM 891 O O . CYS A 1 109 ? -4.612 1.053 15.402 1.00 92.31 109 CYS A O 1
ATOM 893 N N . LEU A 1 110 ? -3.748 2.063 17.205 1.00 91.44 110 LEU A N 1
ATOM 894 C CA . LEU A 1 110 ? -4.951 1.910 18.029 1.00 91.44 110 LEU A CA 1
ATOM 895 C C . LEU A 1 110 ? -6.154 2.677 17.463 1.00 91.44 110 LEU A C 1
ATOM 897 O O . LEU A 1 110 ? -7.279 2.195 17.561 1.00 91.44 110 LEU A O 1
ATOM 901 N N . THR A 1 111 ? -5.935 3.844 16.851 1.00 91.56 111 THR A N 1
ATOM 902 C CA . THR A 1 111 ? -7.019 4.597 16.202 1.00 91.56 111 THR A CA 1
ATOM 903 C C . THR A 1 111 ? -7.501 3.946 14.908 1.00 91.56 111 THR A C 1
ATOM 905 O O . THR A 1 111 ? -8.695 3.964 14.621 1.00 91.56 111 THR A O 1
ATOM 908 N N . GLU A 1 112 ? -6.594 3.347 14.136 1.00 90.12 112 GLU A N 1
ATOM 909 C CA . GLU A 1 112 ? -6.928 2.710 12.861 1.00 90.12 112 GLU A CA 1
ATOM 910 C C . GLU A 1 112 ? -7.484 1.288 13.043 1.00 90.12 112 GLU A C 1
ATOM 912 O O . GLU A 1 112 ? -8.407 0.891 12.333 1.00 90.12 112 GLU A O 1
ATOM 917 N N . MET A 1 113 ? -6.966 0.507 13.991 1.00 90.25 113 MET A N 1
ATOM 918 C CA . MET A 1 113 ? -7.345 -0.891 14.230 1.00 90.25 113 MET A CA 1
ATOM 919 C C . MET A 1 113 ? -8.547 -1.003 15.177 1.00 90.25 113 MET A C 1
ATOM 921 O O . MET A 1 113 ? -8.465 -1.618 16.238 1.00 90.25 113 MET A O 1
ATOM 925 N N . THR A 1 114 ? -9.681 -0.413 14.796 1.00 92.06 114 THR A N 1
ATOM 926 C CA . THR A 1 114 ? -10.929 -0.534 15.566 1.00 92.06 114 THR A CA 1
ATOM 927 C C . THR A 1 114 ? -11.441 -1.978 15.602 1.00 92.06 114 THR A C 1
ATOM 929 O O . THR A 1 114 ? -11.163 -2.774 14.699 1.00 92.06 114 THR A O 1
ATOM 932 N N . ASP A 1 115 ? -12.236 -2.321 16.620 1.00 91.69 115 ASP A N 1
ATOM 933 C CA . ASP A 1 115 ? -12.778 -3.679 16.792 1.00 91.69 115 ASP A CA 1
ATOM 934 C C . ASP A 1 115 ? -13.570 -4.159 15.566 1.00 91.69 115 ASP A C 1
ATOM 936 O O . ASP A 1 115 ? -13.415 -5.297 15.124 1.00 91.69 115 ASP A O 1
ATOM 940 N N . GLU A 1 116 ? -14.367 -3.276 14.959 1.00 91.00 116 GLU A N 1
ATOM 941 C CA . GLU A 1 116 ? -15.152 -3.577 13.755 1.00 91.00 116 GLU A CA 1
ATOM 942 C C . GLU A 1 116 ? -14.256 -3.962 12.569 1.00 91.00 116 GLU A C 1
ATOM 944 O O . GLU A 1 116 ? -14.503 -4.943 11.861 1.00 91.00 116 GLU A O 1
ATOM 949 N N . ARG A 1 117 ? -13.172 -3.207 12.371 1.00 91.00 117 ARG A N 1
ATOM 950 C CA . ARG A 1 117 ? -12.193 -3.448 11.309 1.00 91.00 117 ARG A CA 1
ATOM 951 C C . ARG A 1 117 ? -11.413 -4.738 11.556 1.00 91.00 117 ARG A C 1
ATOM 953 O O . ARG A 1 117 ? -11.198 -5.507 10.619 1.00 91.00 117 ARG A O 1
ATOM 960 N N . CYS A 1 118 ? -11.052 -5.013 12.808 1.00 89.75 118 CYS A N 1
ATOM 961 C CA . CYS A 1 118 ? -10.393 -6.256 13.205 1.00 89.75 118 CYS A CA 1
ATOM 962 C C . CYS A 1 118 ? -11.279 -7.487 12.955 1.00 89.75 118 CYS A C 1
ATOM 964 O O . CYS A 1 118 ? -10.794 -8.478 12.411 1.00 89.75 118 CYS A O 1
ATOM 966 N N . GLN A 1 119 ? -12.579 -7.414 13.257 1.00 91.31 119 GLN A N 1
ATOM 967 C CA . GLN A 1 119 ? -13.533 -8.495 12.966 1.00 91.31 119 GLN A CA 1
ATOM 968 C C . GLN A 1 119 ? -13.692 -8.742 11.459 1.00 91.31 119 GLN A C 1
ATOM 970 O O . GLN A 1 119 ? -13.756 -9.890 11.011 1.00 91.31 119 GLN A O 1
ATOM 975 N N . LEU A 1 120 ? -13.704 -7.679 10.647 1.00 90.19 120 LEU A N 1
ATOM 976 C CA . LEU A 1 120 ? -13.735 -7.804 9.189 1.00 90.19 120 LEU A CA 1
ATOM 977 C C . LEU A 1 120 ? -12.489 -8.542 8.683 1.00 90.19 120 LEU A C 1
ATOM 979 O O . LEU A 1 120 ? -12.612 -9.501 7.917 1.00 90.19 120 LEU A O 1
ATOM 983 N N . VAL A 1 121 ? -11.301 -8.147 9.150 1.00 89.62 121 VAL A N 1
ATOM 984 C CA . VAL A 1 121 ? -10.035 -8.813 8.804 1.00 89.62 121 VAL A CA 1
ATOM 985 C C . VAL A 1 121 ? -10.046 -10.276 9.227 1.00 89.62 121 VAL A C 1
ATOM 987 O O . VAL A 1 121 ? -9.691 -11.135 8.420 1.00 89.62 121 VAL A O 1
ATOM 990 N N . GLU A 1 122 ? -10.482 -10.580 10.450 1.00 89.56 122 GLU A N 1
ATOM 991 C CA . GLU A 1 122 ? -10.599 -11.953 10.949 1.00 89.56 122 GLU A CA 1
ATOM 992 C C . GLU A 1 122 ? -11.477 -12.795 10.016 1.00 89.56 122 GLU A C 1
ATOM 994 O O . GLU A 1 122 ? -11.054 -13.848 9.534 1.00 89.56 122 GLU A O 1
ATOM 999 N N . SER A 1 123 ? -12.675 -12.304 9.685 1.00 88.75 123 SER A N 1
ATOM 1000 C CA . SER A 1 123 ? -13.606 -13.019 8.809 1.00 88.75 123 SER A CA 1
ATOM 1001 C C . SER A 1 123 ? -13.024 -13.282 7.414 1.00 88.75 123 SER A C 1
ATOM 1003 O O . SER A 1 123 ? -13.191 -14.377 6.875 1.00 88.75 123 SER A O 1
ATOM 1005 N N . ALA A 1 124 ? -12.279 -12.319 6.860 1.00 87.12 124 ALA A N 1
ATOM 1006 C CA . ALA A 1 124 ? -11.646 -12.426 5.550 1.00 87.12 124 ALA A CA 1
ATOM 1007 C C . ALA A 1 124 ? -10.423 -13.361 5.544 1.00 87.12 124 ALA A C 1
ATOM 1009 O O . ALA A 1 124 ? -10.103 -13.960 4.518 1.00 87.12 124 ALA A O 1
ATOM 1010 N N . THR A 1 125 ? -9.732 -13.492 6.678 1.00 86.50 125 THR A N 1
ATOM 1011 C CA . THR A 1 125 ? -8.474 -14.252 6.795 1.00 86.50 125 THR A CA 1
ATOM 1012 C C . THR A 1 125 ? -8.643 -15.633 7.423 1.00 86.50 125 THR A C 1
ATOM 1014 O O . THR A 1 125 ? -7.731 -16.454 7.352 1.00 86.50 125 THR A O 1
ATOM 1017 N N . LYS A 1 126 ? -9.828 -15.957 7.950 1.00 87.75 126 LYS A N 1
ATOM 1018 C CA . LYS A 1 126 ? -10.134 -17.223 8.637 1.00 87.75 126 LYS A CA 1
ATOM 1019 C C . LYS A 1 126 ? -9.736 -18.486 7.864 1.00 87.75 126 LYS A C 1
ATOM 1021 O O . LYS A 1 126 ? -9.298 -19.463 8.463 1.00 87.75 126 LYS A O 1
ATOM 1026 N N . ALA A 1 127 ? -9.875 -18.468 6.540 1.00 85.69 127 ALA A N 1
ATOM 1027 C CA . ALA A 1 127 ? -9.545 -19.600 5.674 1.00 85.69 127 ALA A CA 1
ATOM 1028 C C . ALA A 1 127 ? -8.073 -19.637 5.217 1.00 85.69 127 ALA A C 1
ATOM 1030 O O . ALA A 1 127 ? -7.671 -20.598 4.566 1.00 85.69 127 ALA A O 1
ATOM 1031 N N . GLN A 1 128 ? -7.251 -18.632 5.550 1.00 79.31 128 GLN A N 1
ATOM 1032 C CA . GLN A 1 128 ? -5.850 -18.575 5.110 1.00 79.31 128 GLN A CA 1
ATOM 1033 C C . GLN A 1 128 ? -5.035 -19.761 5.630 1.00 79.31 128 GLN A C 1
ATOM 1035 O O . GLN A 1 128 ? -4.233 -20.315 4.883 1.00 79.31 128 GLN A O 1
ATOM 1040 N N . ALA A 1 129 ? -5.283 -20.210 6.863 1.00 78.00 129 ALA A N 1
ATOM 1041 C CA . ALA A 1 129 ? -4.594 -21.367 7.440 1.00 78.00 129 ALA A CA 1
ATOM 1042 C C . ALA A 1 129 ? -4.906 -22.690 6.714 1.00 78.00 129 ALA A C 1
ATOM 1044 O O . ALA A 1 129 ? -4.112 -23.623 6.764 1.00 78.00 129 ALA A O 1
ATOM 1045 N N . SER A 1 130 ? -6.053 -22.770 6.039 1.00 79.94 130 SER A N 1
ATOM 1046 C CA . SER A 1 130 ? -6.485 -23.936 5.260 1.00 79.94 130 SER A CA 1
ATOM 1047 C C . SER A 1 130 ? -6.231 -23.774 3.761 1.00 79.94 130 SER A C 1
ATOM 1049 O O . SER A 1 130 ? -6.609 -24.646 2.985 1.00 79.94 130 SER A O 1
ATOM 1051 N N . SER A 1 131 ? -5.645 -22.650 3.338 1.00 71.75 131 SER A N 1
ATOM 1052 C CA . SER A 1 131 ? -5.343 -22.413 1.931 1.00 71.75 131 SER A CA 1
ATOM 1053 C C . SER A 1 131 ? -4.156 -23.271 1.488 1.00 71.75 131 SER A C 1
ATOM 1055 O O . SER A 1 131 ? -3.176 -23.430 2.215 1.00 71.75 131 SER A O 1
ATOM 1057 N N . ASP A 1 132 ? -4.268 -23.834 0.287 1.00 61.91 132 ASP A N 1
ATOM 1058 C CA . ASP A 1 132 ? -3.424 -24.892 -0.293 1.00 61.91 132 ASP A CA 1
ATOM 1059 C C . ASP A 1 132 ? -1.976 -24.461 -0.634 1.00 61.91 132 ASP A C 1
ATOM 1061 O O . ASP A 1 132 ? -1.360 -24.962 -1.570 1.00 61.91 132 ASP A O 1
ATOM 1065 N N . PHE A 1 133 ? -1.375 -23.542 0.124 1.00 51.72 133 PHE A N 1
ATOM 1066 C CA . PHE A 1 133 ? 0.024 -23.134 -0.061 1.00 51.72 133 PHE A CA 1
ATOM 1067 C C . PHE A 1 133 ? 1.045 -24.213 0.354 1.00 51.72 133 PHE A C 1
ATOM 1069 O O . PHE A 1 133 ? 2.243 -24.012 0.164 1.00 51.72 133 PHE A O 1
ATOM 1076 N N . GLY A 1 134 ? 0.594 -25.348 0.905 1.00 46.84 134 GLY A N 1
ATOM 1077 C CA . GLY A 1 134 ? 1.450 -26.432 1.404 1.00 46.84 134 GLY A CA 1
ATOM 1078 C C . GLY A 1 134 ? 1.295 -27.795 0.720 1.00 46.84 134 GLY A C 1
ATOM 1079 O O . GLY A 1 134 ? 2.077 -28.692 1.023 1.00 46.84 134 GLY A O 1
ATOM 1080 N N . VAL A 1 135 ? 0.333 -27.987 -0.189 1.00 42.47 135 VAL A N 1
ATOM 1081 C CA . VAL A 1 135 ? 0.154 -29.283 -0.863 1.00 42.47 135 VAL A CA 1
ATOM 1082 C C . VAL A 1 135 ? 0.801 -29.206 -2.238 1.00 42.47 135 VAL A C 1
ATOM 1084 O O . VAL A 1 135 ? 0.205 -28.742 -3.210 1.00 42.47 135 VAL A O 1
ATOM 1087 N N . SER A 1 136 ? 2.056 -29.653 -2.325 1.00 37.56 136 SER A N 1
ATOM 1088 C CA . SER A 1 136 ? 2.649 -30.044 -3.601 1.00 37.56 136 SER A CA 1
ATOM 1089 C C . SER A 1 136 ? 1.693 -31.034 -4.257 1.00 37.56 136 SER A C 1
ATOM 1091 O O . SER A 1 136 ? 1.555 -32.163 -3.796 1.00 37.56 136 SER A O 1
ATOM 1093 N N . LYS A 1 137 ? 0.991 -30.599 -5.306 1.00 41.25 137 LYS A N 1
ATOM 1094 C CA . LYS A 1 137 ? 0.305 -31.517 -6.209 1.00 41.25 137 LYS A CA 1
ATOM 1095 C C . LYS A 1 137 ? 1.389 -32.401 -6.812 1.00 41.25 137 LYS A C 1
ATOM 1097 O O . LYS A 1 137 ? 2.073 -31.978 -7.742 1.00 41.25 137 LYS A O 1
ATOM 1102 N N . GLU A 1 138 ? 1.584 -33.587 -6.245 1.00 39.19 138 GLU A N 1
ATOM 1103 C CA . GLU A 1 138 ? 2.198 -34.691 -6.965 1.00 39.19 138 GLU A CA 1
ATOM 1104 C C . GLU A 1 138 ? 1.322 -34.904 -8.198 1.00 39.19 138 GLU A C 1
ATOM 1106 O O . GLU A 1 138 ? 0.177 -35.350 -8.132 1.00 39.19 138 GLU A O 1
ATOM 1111 N N . VAL A 1 139 ? 1.818 -34.406 -9.327 1.00 41.38 139 VAL A N 1
ATOM 1112 C CA . VAL A 1 139 ? 1.252 -34.702 -10.631 1.00 41.38 139 VAL A CA 1
ATOM 1113 C C . VAL A 1 139 ? 1.651 -36.142 -10.903 1.00 41.38 139 VAL A C 1
ATOM 1115 O O . VAL A 1 139 ? 2.765 -36.400 -11.357 1.00 41.38 139 VAL A O 1
ATOM 1118 N N . ASP A 1 140 ? 0.755 -37.070 -10.580 1.00 44.06 140 ASP A N 1
ATOM 1119 C CA . ASP A 1 140 ? 0.829 -38.441 -11.067 1.00 44.06 140 ASP A CA 1
ATOM 1120 C C . ASP A 1 140 ? 0.757 -38.400 -12.597 1.00 44.06 140 ASP A C 1
ATOM 1122 O O . ASP A 1 140 ? -0.296 -38.178 -13.201 1.00 44.06 140 ASP A O 1
ATOM 1126 N N . VAL A 1 141 ? 1.921 -38.554 -13.225 1.00 42.66 141 VAL A N 1
ATOM 1127 C CA . VAL A 1 141 ? 2.049 -38.795 -14.659 1.00 42.66 141 VAL A CA 1
ATOM 1128 C C . VAL A 1 141 ? 1.762 -40.278 -14.880 1.00 42.66 141 VAL A C 1
ATOM 1130 O O . VAL A 1 141 ? 2.609 -41.120 -14.582 1.00 42.66 141 VAL A O 1
ATOM 1133 N N . TYR A 1 142 ? 0.561 -40.580 -15.374 1.00 46.41 142 TYR A N 1
ATOM 1134 C CA . TYR A 1 142 ? 0.261 -41.845 -16.052 1.00 46.41 142 TYR A CA 1
ATOM 1135 C C . TYR A 1 142 ? 0.658 -41.762 -17.527 1.00 46.41 142 TYR A C 1
ATOM 1137 O O . TYR A 1 142 ? 0.414 -40.698 -18.144 1.00 46.41 142 TYR A O 1
#

Radius of gyration: 34.41 Å; chains: 1; bounding box: 78×67×74 Å

pLDDT: mean 76.43, std 13.9, range [37.56, 94.06]

Foldseek 3Di:
DVVVVVVPDPPPPVDPDPPPPDPCVPPPPPPPDDDPVNVDPPPPPVDDPPCVCPLVVVLVVCVVVVDDDPSCVPRPDDDLLRCLDPVNLVVVCVVPDPDPDPVVSVVSNVVSPDPVSVVVNCVVCVCVVVDPPPDDPPPPDD

Sequence (142 aa):
MWLHRRTEEPSLTSVKCYWKKSTLSGIGTTLKFIKAKDFAQNNKVTEIPNNDDFIDKIVQKINDRSIDCQLSAYFKDKSEVQKISMHNLICTFIEGNENLSFETFLNYCLTEMTDERCQLVESATKAQASSDFGVSKEVDVY

Organism: Operophtera brumata (NCBI:txid104452)